Protein AF-A0A970EV25-F1 (afdb_monomer)

Structure (mmCIF, N/CA/C/O backbone):
data_AF-A0A970EV25-F1
#
_entry.id   AF-A0A970EV25-F1
#
loop_
_atom_site.group_PDB
_atom_site.id
_atom_site.type_symbol
_atom_site.label_atom_id
_atom_site.label_alt_id
_atom_site.label_comp_id
_atom_site.label_asym_id
_atom_site.label_entity_id
_atom_site.label_seq_id
_atom_site.pdbx_PDB_ins_code
_atom_site.Cartn_x
_atom_site.Cartn_y
_atom_site.Cartn_z
_atom_site.occupancy
_atom_site.B_iso_or_equiv
_atom_site.auth_seq_id
_atom_site.auth_comp_id
_atom_site.auth_asym_id
_atom_site.auth_atom_id
_atom_site.pdbx_PDB_model_num
ATOM 1 N N . MET A 1 1 ? -17.922 16.060 28.545 1.00 51.47 1 MET A N 1
ATOM 2 C CA . MET A 1 1 ? -17.597 14.770 27.894 1.00 51.47 1 MET A CA 1
ATOM 3 C C . MET A 1 1 ? -16.564 15.025 26.809 1.00 51.47 1 MET A C 1
ATOM 5 O O . MET A 1 1 ? -16.607 16.105 26.231 1.00 51.47 1 MET A O 1
ATOM 9 N N . ALA A 1 2 ? -15.615 14.109 26.580 1.00 54.78 2 ALA A N 1
ATOM 10 C CA . ALA A 1 2 ? -14.620 14.280 25.518 1.00 54.78 2 ALA A CA 1
ATOM 11 C C . ALA A 1 2 ? -15.345 14.374 24.166 1.00 54.78 2 ALA A C 1
ATOM 13 O O . ALA A 1 2 ? -15.984 13.416 23.746 1.00 54.78 2 ALA A O 1
ATOM 14 N N . LYS A 1 3 ? -15.285 15.543 23.522 1.00 73.94 3 LYS A N 1
ATOM 15 C CA . LYS A 1 3 ? -15.949 15.845 22.242 1.00 73.94 3 LYS A CA 1
ATOM 16 C C . LYS A 1 3 ? -15.115 15.369 21.048 1.00 73.94 3 LYS A C 1
ATOM 18 O O . LYS A 1 3 ? -15.196 15.944 19.963 1.00 73.94 3 LYS A O 1
ATOM 23 N N . ASN A 1 4 ? -14.218 14.410 21.265 1.00 87.06 4 ASN A N 1
ATOM 24 C CA . ASN A 1 4 ? -13.167 14.087 20.320 1.00 87.06 4 ASN A CA 1
ATOM 25 C C . ASN A 1 4 ? -12.710 12.636 20.505 1.00 87.06 4 ASN A C 1
ATOM 27 O O . ASN A 1 4 ? -12.633 12.160 21.641 1.00 87.06 4 ASN A O 1
ATOM 31 N N . PHE A 1 5 ? -12.354 11.984 19.399 1.00 89.56 5 PHE A N 1
ATOM 32 C CA . PHE A 1 5 ? -11.636 10.713 19.389 1.00 89.56 5 PHE A CA 1
ATOM 33 C C . PHE A 1 5 ? -10.412 10.791 18.473 1.00 89.56 5 PHE A C 1
ATOM 35 O O . PHE A 1 5 ? -10.323 11.654 17.596 1.00 89.56 5 PHE A O 1
ATOM 42 N N . SER A 1 6 ? -9.464 9.885 18.679 1.00 92.94 6 SER A N 1
ATOM 43 C CA . SER A 1 6 ? -8.330 9.683 17.786 1.00 92.94 6 SER A CA 1
ATOM 44 C C . SER A 1 6 ? -8.104 8.212 17.487 1.00 92.94 6 SER A C 1
ATOM 46 O O . SER A 1 6 ? -8.230 7.381 18.387 1.00 92.94 6 SER A O 1
ATOM 48 N N . LEU A 1 7 ? -7.705 7.929 16.253 1.00 94.38 7 LEU A N 1
ATOM 49 C CA . LEU A 1 7 ? -7.304 6.613 15.768 1.00 94.38 7 LEU A CA 1
ATOM 50 C C . LEU A 1 7 ? -5.802 6.647 15.507 1.00 94.38 7 LEU A C 1
ATOM 52 O O . LEU A 1 7 ? -5.330 7.541 14.815 1.00 94.38 7 LEU A O 1
ATOM 56 N N . GLU A 1 8 ? -5.056 5.711 16.077 1.00 96.12 8 GLU A N 1
ATOM 57 C CA . GLU A 1 8 ? -3.609 5.584 15.893 1.00 96.12 8 GLU A CA 1
ATOM 58 C C . GLU A 1 8 ? -3.300 4.225 15.275 1.00 96.12 8 GLU A C 1
ATOM 60 O O . GLU A 1 8 ? -3.780 3.201 15.759 1.00 96.12 8 GLU A O 1
ATOM 65 N N . TYR A 1 9 ? -2.515 4.216 14.203 1.00 97.44 9 TYR A N 1
ATOM 66 C CA . TYR A 1 9 ? -2.331 3.052 13.339 1.00 97.44 9 TYR A CA 1
ATOM 67 C C . TYR A 1 9 ? -0.942 2.432 13.523 1.00 97.44 9 TYR A C 1
ATOM 69 O O . TYR A 1 9 ? 0.052 3.145 13.669 1.00 97.44 9 TYR A O 1
ATOM 77 N N . SER A 1 10 ? -0.873 1.099 13.511 1.00 97.38 10 SER A N 1
ATOM 78 C CA . SER A 1 10 ? 0.379 0.349 13.645 1.00 97.38 10 SER A CA 1
ATOM 79 C C . SER A 1 10 ? 0.363 -0.962 12.854 1.00 97.38 10 SER A C 1
ATOM 81 O O . SER A 1 10 ? -0.684 -1.594 12.679 1.00 97.38 10 SER A O 1
ATOM 83 N N . GLU A 1 11 ? 1.527 -1.400 12.375 1.00 97.69 11 GLU A N 1
ATOM 84 C CA . GLU A 1 11 ? 1.672 -2.690 11.684 1.00 97.69 11 GLU A CA 1
ATOM 85 C C . GLU A 1 11 ? 1.859 -3.860 12.655 1.00 97.69 11 GLU A C 1
ATOM 87 O O . GLU A 1 11 ? 1.489 -4.990 12.333 1.00 97.69 11 GLU A O 1
ATOM 92 N N . THR A 1 12 ? 2.395 -3.600 13.852 1.00 97.19 12 THR A N 1
ATOM 93 C CA . THR A 1 12 ? 2.699 -4.628 14.856 1.00 97.19 12 THR A CA 1
ATOM 94 C C . THR A 1 12 ? 2.358 -4.172 16.270 1.00 97.19 12 THR A C 1
ATOM 96 O O . THR A 1 12 ? 2.264 -2.986 16.572 1.00 97.19 12 THR A O 1
ATOM 99 N N . LEU A 1 13 ? 2.202 -5.139 17.162 1.00 97.81 13 LEU A N 1
ATOM 100 C CA . LEU A 1 13 ? 2.181 -4.913 18.604 1.00 97.81 13 LEU A CA 1
ATOM 101 C C . LEU A 1 13 ? 3.576 -5.183 19.183 1.00 97.81 13 LEU A C 1
ATOM 103 O O . LEU A 1 13 ? 4.442 -5.721 18.483 1.00 97.81 13 LEU A O 1
ATOM 107 N N . ASP A 1 14 ? 3.793 -4.792 20.437 1.00 97.06 14 ASP A N 1
ATOM 108 C CA . ASP A 1 14 ? 4.962 -5.248 21.194 1.00 97.06 14 ASP A CA 1
ATOM 109 C C . ASP A 1 14 ? 4.828 -6.730 21.605 1.00 97.06 14 ASP A C 1
ATOM 111 O O . ASP A 1 14 ? 3.815 -7.388 21.345 1.00 97.06 14 ASP A O 1
ATOM 115 N N . GLU A 1 15 ? 5.857 -7.268 22.260 1.00 96.81 15 GLU A N 1
ATOM 116 C CA . GLU A 1 15 ? 5.897 -8.667 22.713 1.00 96.81 15 GLU A CA 1
ATOM 117 C C . GLU A 1 15 ? 4.818 -9.031 23.751 1.00 96.81 15 GLU A C 1
ATOM 119 O O . GLU A 1 15 ? 4.533 -10.209 23.967 1.00 96.81 15 GLU A O 1
ATOM 124 N N . HIS A 1 16 ? 4.186 -8.034 24.370 1.00 97.44 16 HIS A N 1
ATOM 125 C CA . HIS A 1 16 ? 3.119 -8.190 25.355 1.00 97.44 16 HIS A CA 1
ATOM 126 C C . HIS A 1 16 ? 1.726 -7.906 24.773 1.00 97.44 16 HIS A C 1
ATOM 128 O O . HIS A 1 16 ? 0.732 -7.964 25.497 1.00 97.44 16 HIS A O 1
ATOM 134 N N . GLY A 1 17 ? 1.631 -7.612 23.473 1.00 96.06 17 GLY A N 1
ATOM 135 C CA . GLY A 1 17 ? 0.377 -7.280 22.805 1.00 96.06 17 GLY A CA 1
ATOM 136 C C . GLY A 1 17 ? -0.097 -5.842 23.033 1.00 96.06 17 GLY A C 1
ATOM 137 O O . GLY A 1 17 ? -1.241 -5.525 22.702 1.00 96.06 17 GLY A O 1
ATOM 138 N N . ASN A 1 18 ? 0.743 -4.953 23.567 1.00 96.88 18 ASN A N 1
ATOM 139 C CA . ASN A 1 18 ? 0.401 -3.539 23.669 1.00 96.88 18 ASN A CA 1
ATOM 140 C C . ASN A 1 18 ? 0.613 -2.826 22.335 1.00 96.88 18 ASN A C 1
ATOM 142 O O . ASN A 1 18 ? 1.422 -3.221 21.489 1.00 96.88 18 ASN A O 1
ATOM 146 N N . PHE A 1 19 ? -0.106 -1.715 22.169 1.00 96.19 19 PHE A N 1
ATOM 147 C CA . PHE A 1 19 ? 0.094 -0.833 21.028 1.00 96.19 19 PHE A CA 1
ATOM 148 C C . PHE A 1 19 ? 1.532 -0.306 20.999 1.00 96.19 19 PHE A C 1
ATOM 150 O O . PHE A 1 19 ? 1.967 0.377 21.928 1.00 96.19 19 PHE A O 1
ATOM 157 N N . LEU A 1 20 ? 2.218 -0.555 19.887 1.00 95.56 20 LEU A N 1
ATOM 158 C CA . LEU A 1 20 ? 3.565 -0.075 19.618 1.00 95.56 20 LEU A CA 1
ATOM 159 C C . LEU A 1 20 ? 3.535 0.891 18.435 1.00 95.56 20 LEU A C 1
ATOM 161 O O . LEU A 1 20 ? 3.062 0.537 17.357 1.00 95.56 20 LEU A O 1
ATOM 165 N N . GLN A 1 21 ? 4.089 2.093 18.602 1.00 93.88 21 GLN A N 1
ATOM 166 C CA . GLN A 1 21 ? 4.327 2.999 17.478 1.00 93.88 21 GLN A CA 1
ATOM 167 C C . GLN A 1 21 ? 5.591 2.550 16.729 1.00 93.88 21 GLN A C 1
ATOM 169 O O . GLN A 1 21 ? 6.686 3.046 16.982 1.00 93.88 21 GLN A O 1
ATOM 174 N N . ASN A 1 22 ? 5.441 1.568 15.836 1.00 94.69 22 ASN A N 1
ATOM 175 C CA . ASN A 1 22 ? 6.562 0.933 15.133 1.00 94.69 22 ASN A CA 1
ATOM 176 C C . ASN A 1 22 ? 6.990 1.673 13.851 1.00 94.69 22 ASN A C 1
ATOM 178 O O . ASN A 1 22 ? 8.030 1.361 13.274 1.00 94.69 22 ASN A O 1
ATOM 182 N N . ILE A 1 23 ? 6.191 2.638 13.392 1.00 95.50 23 ILE A N 1
ATOM 183 C CA . ILE A 1 23 ? 6.437 3.381 12.155 1.00 95.50 23 ILE A CA 1
ATOM 184 C C . ILE A 1 23 ? 7.330 4.581 12.475 1.00 95.50 23 ILE A C 1
ATOM 186 O O . ILE A 1 23 ? 6.955 5.472 13.236 1.00 95.50 23 ILE A O 1
ATOM 190 N N . ILE A 1 24 ? 8.519 4.604 11.876 1.00 93.81 24 ILE A N 1
ATOM 191 C CA . ILE A 1 24 ? 9.531 5.652 12.050 1.00 93.81 24 ILE A CA 1
ATOM 192 C C . ILE A 1 24 ? 9.789 6.395 10.733 1.00 93.81 24 ILE A C 1
ATOM 194 O O . ILE A 1 24 ? 9.498 5.885 9.653 1.00 93.81 24 ILE A O 1
ATOM 198 N N . GLY A 1 25 ? 10.380 7.589 10.820 1.00 93.31 25 GLY A N 1
ATOM 199 C CA . GLY A 1 25 ? 10.728 8.401 9.649 1.00 93.31 25 GLY A CA 1
ATOM 200 C C . GLY A 1 25 ? 9.582 9.290 9.162 1.00 93.31 25 GLY A C 1
ATOM 201 O O . GLY A 1 25 ? 8.868 9.892 9.972 1.00 93.31 25 GLY A O 1
ATOM 202 N N . GLN A 1 26 ? 9.446 9.417 7.840 1.00 91.19 26 GLN A N 1
ATOM 203 C CA . GLN A 1 26 ? 8.376 10.201 7.222 1.00 91.19 26 GLN A CA 1
ATOM 204 C C . GLN A 1 26 ? 6.999 9.610 7.553 1.00 91.19 26 GLN A C 1
ATOM 206 O O . GLN A 1 26 ? 6.857 8.412 7.791 1.00 91.19 26 GLN A O 1
ATOM 211 N N . ASN A 1 27 ? 5.988 10.475 7.650 1.00 92.88 27 ASN A N 1
ATOM 212 C CA . ASN A 1 27 ? 4.607 10.115 7.991 1.00 92.88 27 ASN A CA 1
ATOM 213 C C . ASN A 1 27 ? 4.417 9.341 9.318 1.00 92.88 27 ASN A C 1
ATOM 215 O O . ASN A 1 27 ? 3.322 8.859 9.582 1.00 92.88 27 ASN A O 1
ATOM 219 N N . LYS A 1 28 ? 5.410 9.266 10.215 1.00 94.12 28 LYS A N 1
ATOM 220 C CA . LYS A 1 28 ? 5.378 8.466 11.465 1.00 94.12 28 LYS A CA 1
ATOM 221 C C . LYS A 1 28 ? 4.219 8.722 12.442 1.00 94.12 28 LYS A C 1
ATOM 223 O O . LYS A 1 28 ? 4.033 7.949 13.377 1.00 94.12 28 LYS A O 1
ATOM 228 N N . HIS A 1 29 ? 3.478 9.821 12.291 1.00 94.31 29 HIS A N 1
ATOM 229 C CA . HIS A 1 29 ? 2.385 10.157 13.207 1.00 94.31 29 HIS A CA 1
ATOM 230 C C . HIS A 1 29 ? 1.218 9.177 13.113 1.00 94.31 29 HIS A C 1
ATOM 232 O O . HIS A 1 29 ? 0.650 8.875 14.154 1.00 94.31 29 HIS A O 1
ATOM 238 N N . GLN A 1 30 ? 0.895 8.693 11.903 1.00 96.56 30 GLN A N 1
ATOM 239 C CA . GLN A 1 30 ? -0.094 7.630 11.655 1.00 96.56 30 GLN A CA 1
ATOM 240 C C . GLN A 1 30 ? -1.334 7.759 12.545 1.00 96.56 30 GLN A C 1
ATOM 242 O O . GLN A 1 30 ? -1.651 6.865 13.333 1.00 96.56 30 GLN A O 1
ATOM 247 N N . LYS A 1 31 ? -1.9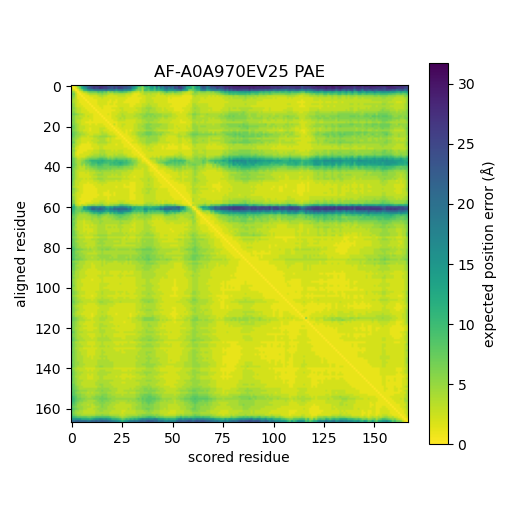76 8.928 12.481 1.00 96.50 31 LYS A N 1
ATOM 248 C CA . LYS A 1 31 ? -3.033 9.303 13.409 1.00 96.50 31 LYS A CA 1
ATOM 249 C C . LYS A 1 31 ? -4.093 10.150 12.738 1.00 96.50 31 LYS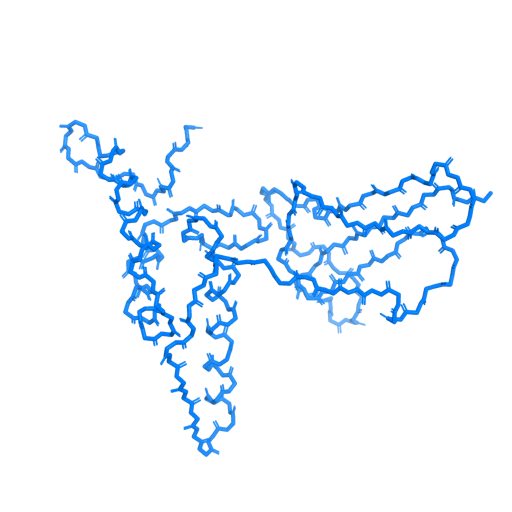 A C 1
ATOM 251 O O . LYS A 1 31 ? -3.773 11.195 12.176 1.00 96.50 31 LYS A O 1
ATOM 256 N N . ASP A 1 32 ? -5.337 9.747 12.946 1.00 96.12 32 ASP A N 1
ATOM 257 C CA . ASP A 1 32 ? -6.511 10.540 12.626 1.00 96.12 32 ASP A CA 1
ATOM 258 C C . ASP A 1 32 ? -7.132 11.101 13.899 1.00 96.12 32 ASP A C 1
ATOM 260 O O . ASP A 1 32 ? -7.106 10.489 14.972 1.00 96.12 32 ASP A O 1
ATOM 264 N N . PHE A 1 33 ? -7.707 12.291 13.778 1.00 93.56 33 PHE A N 1
ATOM 265 C CA . PHE A 1 33 ? -8.409 12.958 14.860 1.00 93.56 33 PHE A CA 1
ATOM 266 C C . PHE A 1 33 ? -9.757 13.453 14.366 1.00 93.56 33 PHE A C 1
ATOM 268 O O . PHE A 1 33 ? -9.855 14.133 13.344 1.00 93.56 33 PHE A O 1
ATOM 275 N N . TYR A 1 34 ? -10.790 13.162 15.145 1.00 91.12 34 TYR A N 1
ATOM 276 C CA . TYR A 1 34 ? -12.135 13.624 14.881 1.00 91.12 34 TYR A CA 1
ATOM 277 C C . TYR A 1 34 ? -12.672 14.382 16.086 1.00 91.12 34 TYR A C 1
ATOM 279 O O . TYR A 1 34 ? -12.588 13.927 17.228 1.00 91.12 34 TYR A O 1
ATOM 287 N N . LYS A 1 35 ? -13.266 15.543 15.816 1.00 90.25 35 LYS A N 1
ATOM 288 C CA . LYS A 1 35 ? -13.992 16.342 16.798 1.00 90.25 35 LYS A CA 1
ATOM 289 C C . LYS A 1 35 ? -15.463 16.356 16.414 1.00 90.25 35 LYS A C 1
ATOM 291 O O . LYS A 1 35 ? -15.808 16.773 15.312 1.00 90.25 35 LYS A O 1
ATOM 296 N N . PHE A 1 36 ? -16.315 15.944 17.342 1.00 86.81 36 PHE A N 1
ATOM 297 C CA . PHE A 1 36 ? -17.757 15.937 17.148 1.00 86.81 36 PHE A CA 1
ATOM 298 C C . PHE A 1 36 ? -18.269 17.371 16.999 1.00 86.81 36 PHE A C 1
ATOM 300 O O . PHE A 1 36 ? -17.978 18.242 17.826 1.00 86.81 36 PHE A O 1
ATOM 307 N N . ALA A 1 37 ? -19.027 17.607 15.929 1.00 85.44 37 ALA A N 1
ATOM 308 C CA . ALA A 1 37 ? -19.711 18.875 15.691 1.00 85.44 37 ALA A CA 1
ATOM 309 C C . ALA A 1 37 ? -21.073 18.939 16.401 1.00 85.44 37 ALA A C 1
ATOM 311 O O . ALA A 1 37 ? -21.519 20.021 16.775 1.00 85.44 37 ALA A O 1
ATOM 312 N N . VAL A 1 38 ? -21.709 17.782 16.597 1.00 82.62 38 VAL A N 1
ATOM 313 C CA . VAL A 1 38 ? -23.032 17.615 17.208 1.00 82.62 38 VAL A CA 1
ATOM 314 C C . VAL A 1 38 ? -23.040 16.385 18.112 1.00 82.62 38 VAL A C 1
ATOM 316 O O . VAL A 1 38 ? -22.183 15.509 17.974 1.00 82.62 38 VAL A O 1
ATOM 319 N N . ASP A 1 39 ? -24.008 16.325 19.023 1.00 82.00 39 ASP A N 1
ATOM 320 C CA . ASP A 1 39 ? -24.285 15.118 19.800 1.00 82.00 39 ASP A CA 1
ATOM 321 C C . ASP A 1 39 ? -25.024 14.080 18.931 1.00 82.00 39 ASP A C 1
ATOM 323 O O . ASP A 1 39 ? -25.791 14.440 18.037 1.00 82.00 39 ASP A O 1
ATOM 327 N N . GLY A 1 40 ? -24.803 12.790 19.203 1.00 81.62 40 GLY A N 1
ATOM 328 C CA . GLY A 1 40 ? -25.429 11.672 18.486 1.00 81.62 40 GLY A CA 1
ATOM 329 C C . GLY A 1 40 ? -24.445 10.821 17.677 1.00 81.62 40 GLY A C 1
ATOM 330 O O . GLY A 1 40 ? -23.227 10.934 17.825 1.00 81.62 40 GLY A O 1
ATOM 331 N N . THR A 1 41 ? -24.987 9.935 16.840 1.00 84.12 41 THR A N 1
ATOM 332 C CA . THR A 1 41 ? -24.200 9.031 15.991 1.00 84.12 41 THR A CA 1
ATOM 333 C C . THR A 1 41 ? -23.657 9.769 14.773 1.00 84.12 41 THR A C 1
ATOM 335 O O . THR A 1 41 ? -24.397 10.461 14.075 1.00 84.12 41 THR A O 1
ATOM 338 N N . VAL A 1 42 ? -22.369 9.582 14.490 1.00 86.19 42 VAL A N 1
ATOM 339 C CA . VAL A 1 42 ? -21.694 10.150 13.319 1.00 86.19 42 VAL A CA 1
ATOM 340 C C . VAL A 1 42 ? -20.927 9.059 12.582 1.00 86.19 42 VAL A C 1
ATOM 342 O O . VAL A 1 42 ? -20.299 8.208 13.208 1.00 86.19 42 VAL A O 1
ATOM 345 N N . SER A 1 43 ? -20.943 9.108 11.252 1.00 89.75 43 SER A N 1
ATOM 346 C CA . SER A 1 43 ? -20.067 8.289 10.413 1.00 89.75 43 SER A CA 1
ATOM 347 C C . SER A 1 43 ? -18.876 9.128 9.967 1.00 89.75 43 SER A C 1
ATOM 349 O O . SER A 1 43 ? -19.045 10.217 9.414 1.00 89.75 43 SER A O 1
ATOM 351 N N . TYR A 1 44 ? -17.669 8.623 10.203 1.00 90.19 44 TYR A N 1
ATOM 352 C CA . TYR A 1 44 ? -16.425 9.294 9.849 1.00 90.19 44 TYR A CA 1
ATOM 353 C C . TYR A 1 44 ? -15.551 8.380 8.990 1.00 90.19 44 TYR A C 1
ATOM 355 O O . TYR A 1 44 ? -15.312 7.232 9.349 1.00 90.19 44 TYR A O 1
ATOM 363 N N . CYS A 1 45 ? -15.069 8.910 7.865 1.00 93.56 45 CYS A N 1
ATOM 364 C CA . CYS A 1 45 ? -14.102 8.256 6.990 1.00 93.56 45 CYS A CA 1
ATOM 365 C C . CYS A 1 45 ? -13.118 9.323 6.465 1.00 93.56 45 CYS A C 1
ATOM 367 O O . CYS A 1 45 ? -13.567 10.282 5.818 1.00 93.56 45 CYS A O 1
ATOM 369 N N . PRO A 1 46 ? -11.810 9.221 6.771 1.00 94.38 46 PRO A N 1
ATOM 370 C CA . PRO A 1 46 ? -10.794 10.126 6.239 1.00 94.38 46 PRO A CA 1
ATOM 371 C C . PRO A 1 46 ? -10.757 10.082 4.704 1.00 94.38 46 PRO A C 1
ATOM 373 O O . PRO A 1 46 ? -10.865 9.016 4.108 1.00 94.38 46 PRO A O 1
ATOM 376 N N . ARG A 1 47 ? -10.606 11.242 4.049 1.00 94.94 47 ARG A N 1
ATOM 377 C CA . ARG A 1 47 ? -10.650 11.346 2.571 1.00 94.94 47 ARG A CA 1
ATOM 378 C C . ARG A 1 47 ? -9.316 11.660 1.898 1.00 94.94 47 ARG A C 1
ATOM 380 O O . ARG A 1 47 ? -9.179 11.436 0.704 1.00 94.94 47 ARG A O 1
ATOM 387 N N . PHE A 1 48 ? -8.361 12.209 2.644 1.00 96.25 48 PHE A N 1
ATOM 388 C CA . PHE A 1 48 ? -7.097 12.734 2.106 1.00 96.25 48 PHE A CA 1
ATOM 389 C C . PHE A 1 48 ? -5.869 12.115 2.785 1.00 96.25 48 PHE A C 1
ATOM 391 O O . PHE A 1 48 ? -4.800 12.712 2.822 1.00 96.25 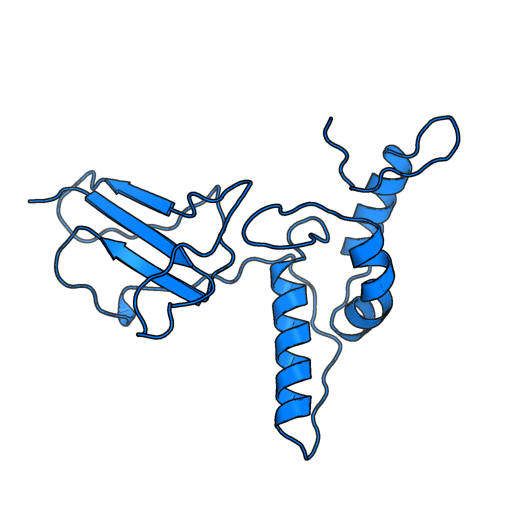48 PHE A O 1
ATOM 398 N N . THR A 1 49 ? -6.035 10.927 3.362 1.00 95.88 49 THR A N 1
ATOM 399 C CA . THR A 1 49 ? -4.967 10.151 3.992 1.00 95.88 49 THR A CA 1
ATOM 400 C C . THR A 1 49 ? -5.240 8.666 3.788 1.00 95.88 49 THR A C 1
ATOM 402 O O . THR A 1 49 ? -6.366 8.261 3.498 1.00 95.88 49 THR A O 1
ATOM 405 N N . TYR A 1 50 ? -4.196 7.866 3.942 1.00 96.62 50 TYR A N 1
ATOM 406 C CA . TYR A 1 50 ? -4.270 6.418 4.066 1.00 96.62 50 TYR A CA 1
ATOM 407 C C . TYR A 1 50 ? -3.139 5.945 4.980 1.00 96.62 50 TYR A C 1
ATOM 409 O O . TYR A 1 50 ? -2.139 6.650 5.170 1.00 96.62 50 TYR A O 1
ATOM 417 N N . HIS A 1 51 ? -3.287 4.742 5.525 1.00 97.38 51 HIS A N 1
ATOM 418 C CA . HIS A 1 51 ? -2.358 4.145 6.480 1.00 97.38 51 HIS A CA 1
ATOM 419 C C . HIS A 1 51 ? -2.064 2.698 6.075 1.00 97.38 51 HIS A C 1
ATOM 421 O O . HIS A 1 51 ? -2.976 1.975 5.679 1.00 97.38 51 HIS A O 1
ATOM 427 N N . GLY A 1 52 ? -0.808 2.267 6.200 1.00 96.94 52 GLY A N 1
ATOM 428 C CA . GLY A 1 52 ? -0.443 0.850 6.181 1.00 96.94 52 GLY A CA 1
ATOM 429 C C . GLY A 1 52 ? -0.442 0.327 7.614 1.00 96.94 52 GLY A C 1
ATOM 430 O O . GLY A 1 52 ? 0.350 0.797 8.428 1.00 96.94 52 GLY A O 1
ATOM 431 N N . PHE A 1 53 ? -1.368 -0.571 7.953 1.00 97.06 53 PHE A N 1
ATOM 432 C CA . PHE A 1 53 ? -1.552 -1.026 9.331 1.00 97.06 53 PHE A CA 1
ATOM 433 C C . PHE A 1 53 ? -2.240 -2.386 9.421 1.00 97.06 53 PHE A C 1
ATOM 435 O O . PHE A 1 53 ? -2.902 -2.850 8.493 1.00 97.06 53 PHE A O 1
ATOM 442 N N . ARG A 1 54 ? -2.125 -2.987 10.605 1.00 96.12 54 ARG A N 1
ATOM 443 C CA . ARG A 1 54 ? -2.906 -4.148 11.043 1.00 96.12 54 ARG A CA 1
ATOM 444 C C . ARG A 1 54 ? -3.688 -3.864 12.325 1.00 96.12 54 ARG A C 1
ATOM 446 O O . ARG A 1 54 ? -4.733 -4.469 12.545 1.00 96.12 54 ARG A O 1
ATOM 453 N N . TYR A 1 55 ? -3.195 -2.947 13.152 1.00 96.06 55 TYR A N 1
ATOM 454 C CA . TYR A 1 55 ? -3.749 -2.615 14.457 1.00 96.06 55 TYR A CA 1
ATOM 455 C C . TYR A 1 55 ? -4.126 -1.135 14.512 1.00 96.06 55 TYR A C 1
ATOM 457 O O . TYR A 1 55 ? -3.416 -0.287 13.969 1.00 96.06 55 TYR A O 1
ATOM 465 N N . VAL A 1 56 ? -5.233 -0.834 15.193 1.00 94.50 56 VAL A N 1
ATOM 466 C CA . VAL A 1 56 ? -5.699 0.536 15.437 1.00 94.50 56 VAL A CA 1
ATOM 467 C C . VAL A 1 56 ? -5.960 0.7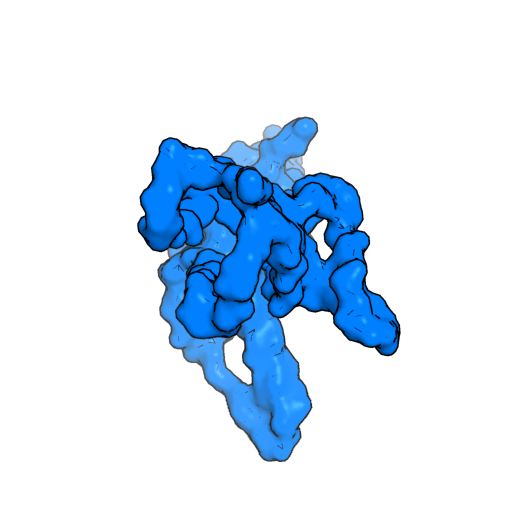08 16.924 1.00 94.50 56 VAL A C 1
ATOM 469 O O . VAL A 1 56 ? -6.711 -0.065 17.518 1.00 94.50 56 VAL A O 1
ATOM 472 N N . ARG A 1 57 ? -5.357 1.729 17.532 1.00 93.06 57 ARG A N 1
ATOM 473 C CA . ARG A 1 57 ? -5.683 2.176 18.885 1.00 93.06 57 ARG A CA 1
ATOM 474 C C . ARG A 1 57 ? -6.645 3.346 18.807 1.00 93.06 57 ARG A C 1
ATOM 476 O O . ARG A 1 57 ? -6.328 4.392 18.249 1.00 93.06 57 ARG A O 1
ATOM 483 N N . LEU A 1 58 ? -7.801 3.177 19.427 1.00 91.12 58 LEU A N 1
ATOM 484 C CA . LEU A 1 58 ? -8.797 4.223 19.574 1.00 91.12 58 LEU A CA 1
ATOM 485 C C . LEU A 1 58 ? -8.687 4.859 20.960 1.00 91.12 58 LEU A C 1
ATOM 487 O O . LEU A 1 58 ? -8.653 4.163 21.972 1.00 91.12 58 LEU A O 1
ATOM 491 N N . THR A 1 59 ? -8.651 6.188 21.003 1.00 89.44 59 THR A N 1
ATOM 492 C CA . THR A 1 59 ? -8.639 6.968 22.247 1.00 89.44 59 THR A CA 1
ATOM 493 C C . THR A 1 59 ? -9.710 8.050 22.191 1.00 89.44 59 THR A C 1
ATOM 495 O O . THR A 1 59 ? -9.761 8.809 21.229 1.00 89.44 59 THR A O 1
ATOM 498 N N . GLY A 1 60 ? -10.514 8.185 23.246 1.00 79.75 60 GLY A N 1
ATOM 499 C CA . GLY A 1 60 ? -11.567 9.203 23.336 1.00 79.75 60 GLY A CA 1
ATOM 500 C C . GLY A 1 60 ? -12.902 8.742 22.739 1.00 79.75 60 GLY A C 1
ATOM 501 O O . GLY A 1 60 ? -12.927 8.102 21.699 1.00 79.75 60 GLY A O 1
ATOM 502 N N . ALA A 1 61 ? -13.997 9.097 23.424 1.00 67.12 61 ALA A N 1
ATOM 503 C CA . ALA A 1 61 ? -15.374 8.577 23.313 1.00 67.12 61 ALA A CA 1
ATOM 504 C C . ALA A 1 61 ? -15.616 7.180 23.947 1.00 67.12 61 ALA A C 1
ATOM 506 O O . ALA A 1 61 ? -14.720 6.345 24.040 1.00 67.12 61 ALA A O 1
ATOM 507 N N . ARG A 1 62 ? -16.817 6.995 24.527 1.00 68.69 62 ARG A N 1
ATOM 508 C CA . ARG A 1 62 ? -17.205 5.815 25.328 1.00 68.69 62 ARG A CA 1
ATOM 509 C C . ARG A 1 62 ? -17.825 4.730 24.446 1.00 68.69 62 ARG A C 1
ATOM 511 O O . ARG A 1 62 ? -18.618 5.060 23.578 1.00 68.69 62 ARG A O 1
ATOM 518 N N . SER A 1 63 ? -17.495 3.481 24.797 1.00 71.94 63 SER A N 1
ATOM 519 C CA . SER A 1 63 ? -18.027 2.205 24.288 1.00 71.94 63 SER A CA 1
ATOM 520 C C . SER A 1 63 ? -18.103 2.110 22.768 1.00 71.94 63 SER A C 1
ATOM 522 O O . SER A 1 63 ? -19.100 2.500 22.171 1.00 71.94 63 SER A O 1
ATOM 524 N N . PHE A 1 64 ? -17.063 1.529 22.183 1.00 76.19 64 PHE A N 1
ATOM 525 C CA . PHE A 1 64 ? -17.081 1.076 20.802 1.00 76.19 64 PHE A CA 1
ATOM 526 C C . PHE A 1 64 ? -17.069 -0.447 20.771 1.00 76.19 64 PHE A C 1
ATOM 528 O O . PHE A 1 64 ? -16.463 -1.091 21.632 1.00 76.19 64 PHE A O 1
ATOM 535 N N . SER A 1 65 ? -17.738 -0.993 19.772 1.00 85.50 65 SER A N 1
ATOM 536 C CA . SER A 1 65 ? -17.727 -2.394 19.386 1.00 85.50 65 SER A CA 1
ATOM 537 C C . SER A 1 65 ? -16.909 -2.557 18.101 1.00 85.50 65 SER A C 1
ATOM 539 O O . SER A 1 65 ? -16.634 -1.580 17.403 1.00 85.50 65 SER A O 1
ATOM 541 N N . VAL A 1 66 ? -16.464 -3.774 17.786 1.00 85.06 66 VAL A N 1
ATOM 542 C CA . VAL A 1 66 ? -15.704 -4.014 16.542 1.00 85.06 66 VAL A CA 1
ATOM 543 C C . VAL A 1 66 ? -16.595 -3.762 15.322 1.00 85.06 66 VAL A C 1
ATOM 545 O O . VAL A 1 66 ? -16.123 -3.321 14.278 1.00 85.06 66 VAL A O 1
ATOM 548 N N . GLU A 1 67 ? -17.893 -3.975 15.494 1.00 90.25 67 GLU A N 1
ATOM 549 C CA . GLU A 1 67 ? -18.956 -3.802 14.515 1.00 90.25 67 GLU A CA 1
ATOM 550 C C . GLU A 1 67 ? -19.171 -2.332 14.114 1.00 90.25 67 GLU A C 1
ATOM 552 O O . GLU A 1 67 ? -19.724 -2.069 13.048 1.00 90.25 67 GLU A O 1
ATOM 557 N N . ASP A 1 68 ? -18.681 -1.375 14.910 1.00 88.62 68 ASP A N 1
ATOM 558 C CA . ASP A 1 68 ? -18.722 0.056 14.580 1.00 88.62 68 ASP A CA 1
ATOM 559 C C . ASP A 1 68 ? -17.668 0.458 13.528 1.00 88.62 68 ASP A C 1
ATOM 561 O O . ASP A 1 68 ? -17.665 1.596 13.051 1.00 88.62 68 ASP A O 1
ATOM 565 N N . PHE A 1 69 ? -16.762 -0.455 13.155 1.00 90.38 69 PHE A N 1
ATOM 566 C CA . PHE A 1 69 ? -15.656 -0.186 12.238 1.00 90.38 69 PHE A CA 1
ATOM 567 C C . PHE A 1 69 ? -15.783 -0.958 10.927 1.00 90.38 69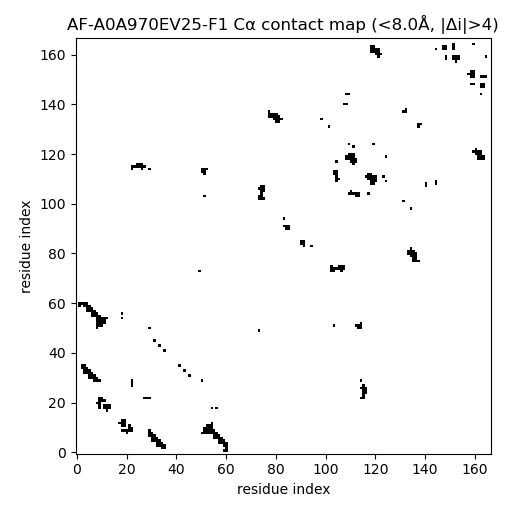 PHE A C 1
ATOM 569 O O . PHE A 1 69 ? -16.098 -2.143 10.881 1.00 90.38 69 PHE A O 1
ATOM 576 N N . THR A 1 70 ? -15.435 -0.285 9.833 1.00 94.81 70 THR A N 1
ATOM 577 C CA . THR A 1 70 ? -15.219 -0.904 8.522 1.00 94.81 70 THR A CA 1
ATOM 578 C C . THR A 1 70 ? -13.821 -0.542 8.037 1.00 94.81 70 THR A C 1
ATOM 580 O O . THR A 1 70 ? -13.449 0.631 8.025 1.00 94.81 70 THR A O 1
ATOM 583 N N . ILE A 1 71 ? -13.035 -1.546 7.643 1.00 93.56 71 ILE A N 1
ATOM 584 C CA . ILE A 1 71 ? -11.711 -1.336 7.052 1.00 93.56 71 ILE A CA 1
ATOM 585 C C . ILE A 1 71 ? -11.859 -1.250 5.536 1.00 93.56 71 ILE A C 1
ATOM 587 O O . ILE A 1 71 ? -12.281 -2.209 4.890 1.00 93.56 71 ILE A O 1
ATOM 591 N N . HIS A 1 72 ? -11.479 -0.109 4.967 1.00 94.12 72 HIS A N 1
ATOM 592 C CA . HIS A 1 72 ? -11.414 0.079 3.523 1.00 94.12 72 HIS A CA 1
ATOM 593 C C . HIS A 1 72 ? -10.002 -0.230 3.027 1.00 94.12 72 HIS A C 1
ATOM 595 O O . HIS A 1 72 ? -9.044 0.440 3.409 1.00 94.12 72 HIS A O 1
ATOM 601 N N . ILE A 1 73 ? -9.875 -1.246 2.172 1.00 93.62 73 ILE A N 1
ATOM 602 C CA . ILE A 1 73 ? -8.626 -1.521 1.456 1.00 93.62 73 ILE A CA 1
ATOM 603 C C . ILE A 1 73 ? -8.534 -0.526 0.300 1.00 93.62 73 ILE A C 1
ATOM 605 O O . ILE A 1 73 ? -9.447 -0.439 -0.518 1.00 93.62 73 ILE A O 1
ATOM 609 N N . ILE A 1 74 ? -7.437 0.225 0.251 1.00 94.19 74 ILE A N 1
ATOM 610 C CA . ILE A 1 74 ? -7.164 1.214 -0.792 1.00 94.19 74 ILE A CA 1
ATOM 611 C C . ILE A 1 74 ? -6.051 0.664 -1.682 1.00 94.19 74 ILE A C 1
ATOM 613 O O . ILE A 1 74 ? -5.011 0.241 -1.187 1.00 94.19 74 ILE A O 1
ATOM 617 N N . GLY A 1 75 ? -6.286 0.678 -2.989 1.00 94.75 75 GLY A N 1
ATOM 618 C CA . GLY A 1 75 ? -5.365 0.224 -4.024 1.00 94.75 75 GLY A CA 1
ATOM 619 C C . GLY A 1 75 ? -5.862 0.682 -5.391 1.00 94.75 75 GLY A C 1
ATOM 620 O O . GLY A 1 75 ? -7.033 1.035 -5.542 1.00 94.75 75 GLY A O 1
ATOM 621 N N . THR A 1 76 ? -4.980 0.698 -6.385 1.00 97.44 76 THR A N 1
ATOM 622 C CA . THR A 1 76 ? -5.394 0.860 -7.784 1.00 97.44 76 THR A CA 1
ATOM 623 C C . THR A 1 76 ? -6.214 -0.363 -8.180 1.00 97.44 76 THR A C 1
ATOM 625 O O . THR A 1 76 ? -5.776 -1.492 -7.956 1.00 97.44 76 THR A O 1
ATOM 628 N N . ASP A 1 77 ? -7.398 -0.134 -8.744 1.00 96.00 77 ASP A N 1
ATOM 629 C CA . ASP A 1 77 ? -8.313 -1.204 -9.136 1.00 96.00 77 ASP A CA 1
ATOM 630 C C . ASP A 1 77 ? -7.754 -1.972 -10.340 1.00 96.00 77 ASP A C 1
ATOM 632 O O . ASP A 1 77 ? -7.792 -1.508 -11.479 1.00 96.00 77 ASP A O 1
ATOM 636 N N . MET A 1 78 ? -7.156 -3.125 -10.054 1.00 97.31 78 MET A N 1
ATOM 637 C CA . MET A 1 78 ? -6.519 -4.009 -11.021 1.00 97.31 78 MET A CA 1
ATOM 638 C C . MET A 1 78 ? -7.033 -5.427 -10.808 1.00 97.31 78 MET A C 1
ATOM 640 O O . MET A 1 78 ? -7.115 -5.916 -9.676 1.00 97.31 78 MET A O 1
ATOM 644 N N . ALA A 1 79 ? -7.352 -6.112 -11.904 1.00 98.06 79 ALA A N 1
ATOM 645 C CA . ALA A 1 79 ? -7.851 -7.476 -11.841 1.00 98.06 79 ALA A CA 1
ATOM 646 C C . ALA A 1 79 ? -6.766 -8.419 -11.304 1.00 98.06 79 ALA A C 1
ATOM 648 O O . ALA A 1 79 ? -5.633 -8.414 -11.781 1.00 98.06 79 ALA A O 1
ATOM 649 N N . ARG A 1 80 ? -7.112 -9.274 -10.335 1.00 98.00 80 ARG A N 1
ATOM 650 C CA . ARG A 1 80 ? -6.236 -10.374 -9.915 1.00 98.00 80 ARG A CA 1
ATOM 651 C C . ARG A 1 80 ? -6.231 -11.448 -11.004 1.00 98.00 80 ARG A C 1
ATOM 653 O O . ARG A 1 80 ? -7.281 -11.987 -11.340 1.00 98.00 80 ARG A O 1
ATOM 660 N N . THR A 1 81 ? -5.054 -11.779 -11.515 1.00 98.38 81 THR A N 1
ATOM 661 C CA . THR A 1 81 ? -4.853 -12.744 -12.608 1.00 98.38 81 THR A CA 1
ATOM 662 C C . THR A 1 81 ? -4.130 -14.010 -12.142 1.00 98.38 81 THR A C 1
ATOM 664 O O . THR A 1 81 ? -4.293 -15.066 -12.750 1.00 98.38 81 THR A O 1
ATOM 667 N N . GLY A 1 82 ? -3.384 -13.933 -11.034 1.00 97.38 82 GLY A N 1
ATOM 668 C CA . GLY A 1 82 ? -2.561 -15.025 -10.515 1.00 97.38 82 GLY A CA 1
ATOM 669 C C . GLY A 1 82 ? -3.071 -15.629 -9.213 1.00 97.38 82 GLY A C 1
ATOM 670 O O . GLY A 1 82 ? -3.284 -14.943 -8.203 1.00 97.38 82 GLY A O 1
ATOM 671 N N . PHE A 1 83 ? -3.169 -16.954 -9.204 1.00 98.06 83 PHE A N 1
ATOM 672 C CA . PHE A 1 83 ? -3.558 -17.758 -8.050 1.00 98.06 83 PHE A CA 1
ATOM 673 C C . PHE A 1 83 ? -2.574 -18.913 -7.884 1.00 98.06 83 PHE A C 1
ATOM 675 O O . PHE A 1 83 ? -2.017 -19.411 -8.860 1.00 98.06 83 PHE A O 1
ATOM 682 N N . PHE A 1 84 ? -2.318 -19.303 -6.640 1.00 98.06 84 PHE A N 1
ATOM 683 C CA . PHE A 1 84 ? -1.473 -20.446 -6.325 1.00 98.06 84 PHE A CA 1
ATOM 684 C C . PHE A 1 84 ? -1.931 -21.054 -5.005 1.00 98.06 84 PHE A C 1
ATOM 686 O O . PHE A 1 84 ? -2.141 -20.337 -4.026 1.00 98.06 84 PHE A O 1
ATOM 693 N N . GLU A 1 85 ? -2.037 -22.374 -4.999 1.00 98.19 85 GLU A N 1
ATOM 694 C CA . GLU A 1 85 ? -2.306 -23.199 -3.833 1.00 98.19 85 GLU A CA 1
ATOM 695 C C . GLU A 1 85 ? -1.485 -24.484 -3.940 1.00 98.19 85 GLU A C 1
ATOM 697 O O . GLU A 1 85 ? -1.183 -24.962 -5.037 1.00 98.19 85 GLU A O 1
ATOM 702 N N . CYS A 1 86 ? -1.095 -25.040 -2.800 1.00 98.44 86 CYS A N 1
ATOM 703 C CA . CYS A 1 86 ? -0.462 -26.348 -2.735 1.00 98.44 86 CYS A CA 1
ATOM 704 C C . CYS A 1 86 ? -0.735 -27.014 -1.381 1.00 98.44 86 CYS A C 1
ATOM 706 O O . CYS A 1 86 ? -1.377 -26.437 -0.504 1.00 98.44 86 CYS A O 1
ATOM 708 N N . SER A 1 87 ? -0.231 -28.236 -1.205 1.00 98.62 87 SER A N 1
ATOM 709 C CA . SER A 1 87 ? -0.413 -29.016 0.023 1.00 98.62 87 SER A CA 1
ATOM 710 C C . SER A 1 87 ? 0.295 -28.433 1.253 1.00 98.62 87 SER A C 1
ATOM 712 O O . SER A 1 87 ? -0.031 -28.821 2.369 1.00 98.62 87 SER A O 1
ATOM 714 N N . ASP A 1 88 ? 1.277 -27.540 1.075 1.00 98.62 88 ASP A N 1
ATOM 715 C CA . ASP A 1 88 ? 1.920 -26.830 2.185 1.00 98.62 88 ASP A CA 1
ATOM 716 C C . ASP A 1 88 ? 1.241 -25.473 2.400 1.00 98.62 88 ASP A C 1
ATOM 718 O O . ASP A 1 88 ? 1.489 -24.500 1.681 1.00 98.62 88 ASP A O 1
ATOM 722 N N . GLU A 1 89 ? 0.405 -25.390 3.436 1.00 98.44 89 GLU A N 1
ATOM 723 C CA . GLU A 1 89 ? -0.354 -24.183 3.776 1.00 98.44 89 GLU A CA 1
ATOM 724 C C . GLU A 1 89 ? 0.529 -22.945 3.994 1.00 98.44 89 GLU A C 1
ATOM 726 O O . GLU A 1 89 ? 0.073 -21.816 3.790 1.00 98.44 89 GLU A O 1
ATOM 731 N N . ARG A 1 90 ? 1.806 -23.117 4.366 1.00 98.62 90 ARG A N 1
ATOM 732 C CA . ARG A 1 90 ? 2.745 -22.000 4.552 1.00 98.62 90 ARG A CA 1
ATOM 733 C C . ARG A 1 90 ? 3.084 -21.335 3.224 1.00 98.62 90 ARG A C 1
ATOM 735 O O . ARG A 1 90 ? 3.215 -20.115 3.179 1.00 98.62 90 ARG A O 1
ATOM 742 N N . LEU A 1 91 ? 3.192 -22.112 2.147 1.00 98.62 91 LEU A N 1
ATOM 743 C CA . LEU A 1 91 ? 3.454 -21.591 0.805 1.00 98.62 91 LEU A CA 1
ATOM 744 C C . LEU A 1 91 ? 2.209 -20.914 0.226 1.00 98.62 91 LEU A C 1
ATOM 746 O O . LEU A 1 91 ? 2.314 -19.821 -0.331 1.00 98.62 91 LEU A O 1
ATOM 750 N N . THR A 1 92 ? 1.025 -21.491 0.443 1.00 98.50 92 THR A N 1
ATOM 751 C CA . THR A 1 92 ? -0.252 -20.834 0.118 1.00 98.50 92 THR A CA 1
ATOM 752 C C . THR A 1 92 ? -0.387 -19.507 0.876 1.00 98.50 92 THR A C 1
ATOM 754 O O . THR A 1 92 ? -0.712 -18.473 0.291 1.00 98.50 92 THR A O 1
ATOM 757 N N . ARG A 1 93 ? -0.038 -19.475 2.171 1.00 98.56 93 ARG A N 1
ATOM 758 C CA . ARG A 1 93 ? -0.026 -18.240 2.969 1.00 98.56 93 ARG A CA 1
ATOM 759 C C . ARG A 1 93 ? 0.995 -17.223 2.463 1.00 98.56 93 ARG A C 1
ATOM 761 O O . ARG A 1 93 ? 0.670 -16.041 2.389 1.00 98.56 93 ARG A O 1
ATOM 768 N N . LEU A 1 94 ? 2.207 -17.657 2.116 1.00 98.69 94 LEU A N 1
ATOM 769 C CA . LEU A 1 94 ? 3.238 -16.788 1.546 1.00 98.69 94 LEU A CA 1
ATOM 770 C C . LEU A 1 94 ? 2.731 -16.113 0.268 1.00 98.69 94 LEU A C 1
ATOM 772 O O . LEU A 1 94 ? 2.888 -14.903 0.114 1.00 98.69 94 LEU A O 1
ATOM 776 N N . LYS A 1 95 ? 2.062 -16.864 -0.612 1.00 98.31 95 LYS A N 1
ATOM 777 C CA . LYS A 1 95 ? 1.469 -16.315 -1.833 1.00 98.31 95 LYS A CA 1
ATOM 778 C C . LYS A 1 95 ? 0.438 -15.222 -1.545 1.00 98.31 95 LYS A C 1
ATOM 780 O O . LYS A 1 95 ? 0.459 -14.184 -2.211 1.00 98.31 95 LYS A O 1
ATOM 785 N N . GLU A 1 96 ? -0.448 -15.442 -0.576 1.00 98.31 96 GLU A N 1
ATOM 786 C CA . GLU A 1 96 ? -1.447 -14.444 -0.177 1.00 98.31 96 GLU A CA 1
ATOM 787 C C . GLU A 1 96 ? -0.804 -13.212 0.468 1.00 98.31 96 GLU A C 1
ATOM 789 O O . GLU A 1 96 ? -1.244 -12.091 0.217 1.00 98.31 96 GLU A O 1
ATOM 794 N N . ASN A 1 97 ? 0.272 -13.386 1.240 1.00 98.50 97 ASN A N 1
ATOM 795 C CA . ASN A 1 97 ? 1.031 -12.266 1.793 1.00 98.50 97 ASN A CA 1
ATOM 796 C C . ASN A 1 97 ? 1.655 -11.418 0.674 1.00 98.50 97 ASN A C 1
ATOM 798 O O . ASN A 1 97 ? 1.510 -10.202 0.694 1.00 98.50 97 ASN A O 1
ATOM 802 N N . ILE A 1 98 ? 2.276 -12.051 -0.330 1.00 98.62 98 ILE A N 1
ATOM 803 C CA . ILE A 1 98 ? 2.843 -11.361 -1.502 1.00 98.62 98 ILE A CA 1
ATOM 804 C C . ILE A 1 98 ? 1.763 -10.550 -2.229 1.00 98.62 98 ILE A C 1
ATOM 806 O O . ILE A 1 98 ? 1.985 -9.387 -2.560 1.00 98.62 98 ILE A O 1
ATOM 810 N N . TYR A 1 99 ? 0.585 -11.143 -2.448 1.00 98.19 99 TYR A N 1
ATOM 811 C CA . TYR A 1 99 ? -0.536 -10.456 -3.093 1.00 98.19 99 TYR A CA 1
ATOM 812 C C . TYR A 1 99 ? -1.014 -9.242 -2.281 1.00 98.19 99 TYR A C 1
ATOM 814 O O . TYR A 1 99 ? -1.146 -8.152 -2.833 1.00 98.19 99 TYR A O 1
ATOM 822 N N . ARG A 1 100 ? -1.202 -9.389 -0.963 1.00 97.19 100 ARG A N 1
ATOM 823 C CA . ARG A 1 100 ? -1.602 -8.272 -0.089 1.00 97.19 100 ARG A CA 1
ATOM 824 C C . ARG A 1 100 ? -0.554 -7.159 -0.044 1.00 97.19 100 ARG A C 1
ATOM 826 O O . ARG A 1 100 ? -0.926 -5.989 -0.085 1.00 97.19 100 ARG A O 1
ATOM 833 N N . SER A 1 101 ? 0.734 -7.504 -0.009 1.00 97.88 101 SER A N 1
ATOM 834 C CA . SER A 1 101 ? 1.826 -6.524 -0.073 1.00 97.88 101 SER A CA 1
ATOM 835 C C . SER A 1 101 ? 1.837 -5.761 -1.398 1.00 97.88 101 SER A C 1
ATOM 837 O O . SER A 1 101 ? 2.078 -4.557 -1.399 1.00 97.88 101 SER A O 1
ATOM 839 N N . GLN A 1 102 ? 1.535 -6.430 -2.516 1.00 98.25 102 GLN A N 1
ATOM 840 C CA . GLN A 1 102 ? 1.382 -5.769 -3.812 1.00 98.25 102 GLN A CA 1
ATOM 841 C C . GLN A 1 102 ? 0.196 -4.801 -3.818 1.00 98.25 102 GLN A C 1
ATOM 843 O O . GLN A 1 102 ? 0.359 -3.660 -4.237 1.00 98.25 102 GLN A O 1
ATOM 848 N N . GLN A 1 103 ? -0.976 -5.220 -3.326 1.00 96.44 103 GLN A N 1
ATOM 849 C CA . GLN A 1 103 ? -2.151 -4.342 -3.257 1.00 96.44 103 GLN A CA 1
ATOM 850 C C . GLN A 1 103 ? -1.873 -3.081 -2.433 1.00 96.44 103 GLN A C 1
ATOM 852 O O . GLN A 1 103 ? -2.219 -1.984 -2.864 1.00 96.44 103 GLN A O 1
ATOM 857 N N . GLY A 1 104 ? -1.210 -3.231 -1.281 1.00 96.81 104 GLY A N 1
ATOM 858 C CA . GLY A 1 104 ? -0.864 -2.105 -0.414 1.00 96.81 104 GLY A CA 1
ATOM 859 C C . GLY A 1 104 ? 0.115 -1.115 -1.051 1.00 96.81 104 GLY A C 1
ATOM 860 O O . GLY A 1 104 ? 0.040 0.071 -0.758 1.00 96.81 104 GLY A O 1
ATOM 861 N N . ASN A 1 105 ? 0.993 -1.579 -1.942 1.00 98.44 105 ASN A N 1
ATOM 862 C CA . ASN A 1 105 ? 2.028 -0.755 -2.572 1.00 98.44 105 ASN A CA 1
ATOM 863 C C . ASN A 1 105 ? 1.667 -0.226 -3.965 1.00 98.44 105 ASN A C 1
ATOM 865 O O . ASN A 1 105 ? 2.487 0.418 -4.609 1.00 98.44 105 ASN A O 1
ATOM 869 N N . MET A 1 106 ? 0.463 -0.492 -4.470 1.00 97.81 106 MET A N 1
ATOM 870 C CA . MET A 1 106 ? 0.050 -0.051 -5.805 1.00 97.81 106 MET A CA 1
ATOM 871 C C . MET A 1 106 ? -1.081 0.965 -5.719 1.00 97.81 106 MET A C 1
ATOM 873 O O . MET A 1 106 ? -2.197 0.728 -6.180 1.00 97.81 106 MET A O 1
ATOM 877 N N . ILE A 1 107 ? -0.784 2.127 -5.141 1.00 96.19 107 ILE A N 1
ATOM 878 C CA .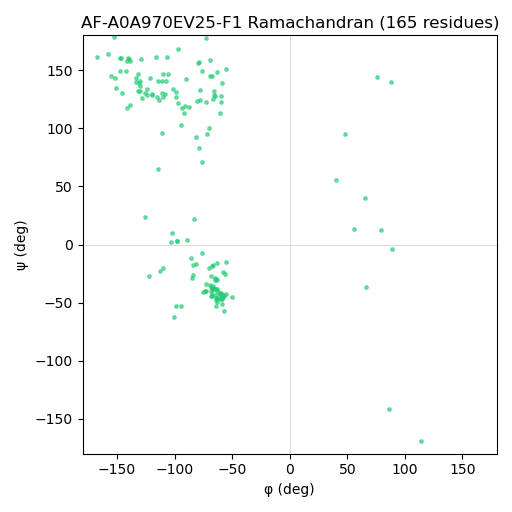 ILE A 1 107 ? -1.705 3.263 -5.035 1.00 96.19 107 ILE A CA 1
ATOM 879 C C . ILE A 1 107 ? -1.172 4.374 -5.943 1.00 96.19 107 ILE A C 1
ATOM 881 O O . ILE A 1 107 ? -0.298 5.135 -5.539 1.00 96.19 107 ILE A O 1
ATOM 885 N N . SER A 1 108 ? -1.684 4.473 -7.177 1.00 96.00 108 SER A N 1
ATOM 886 C CA . SER A 1 108 ? -1.231 5.410 -8.231 1.00 96.00 108 SER A CA 1
ATOM 887 C C . SER A 1 108 ? 0.191 5.177 -8.784 1.00 96.00 108 SER A C 1
ATOM 889 O O . SER A 1 108 ? 0.405 5.342 -9.986 1.00 96.00 108 SER A O 1
ATOM 891 N N . ILE A 1 109 ? 1.149 4.779 -7.941 1.00 97.88 109 ILE A N 1
ATOM 892 C CA . ILE A 1 109 ? 2.548 4.451 -8.272 1.00 97.88 109 ILE A CA 1
ATOM 893 C C . ILE A 1 109 ? 2.999 3.202 -7.481 1.00 97.88 109 ILE A C 1
ATOM 895 O O . ILE A 1 109 ? 2.357 2.886 -6.475 1.00 97.88 10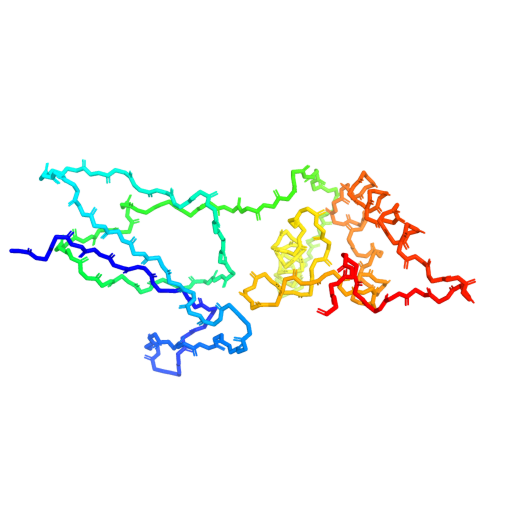9 ILE A O 1
ATOM 899 N N . PRO A 1 110 ? 4.039 2.461 -7.919 1.00 98.25 110 PRO A N 1
ATOM 900 C CA . PRO A 1 110 ? 4.545 1.279 -7.218 1.00 98.25 110 PRO A CA 1
ATOM 901 C C . PRO A 1 110 ? 5.475 1.671 -6.067 1.00 98.25 110 PRO A C 1
ATOM 903 O O . PRO A 1 110 ? 6.670 1.863 -6.269 1.00 98.25 110 PRO A O 1
ATOM 906 N N . THR A 1 111 ? 4.930 1.822 -4.866 1.00 98.31 111 THR A N 1
ATOM 907 C CA . THR A 1 111 ? 5.687 2.288 -3.701 1.00 98.31 111 THR A CA 1
ATOM 908 C C . THR A 1 111 ? 6.552 1.198 -3.068 1.00 98.31 111 THR A C 1
ATOM 910 O O . THR A 1 111 ? 6.249 0.011 -3.170 1.00 98.31 111 THR A O 1
ATOM 913 N N . ASP A 1 112 ? 7.592 1.606 -2.345 1.00 97.19 112 ASP A N 1
ATOM 914 C CA . ASP A 1 112 ? 8.394 0.744 -1.469 1.00 97.19 112 ASP A CA 1
ATOM 915 C C . ASP A 1 112 ? 7.598 0.248 -0.251 1.00 97.19 112 ASP A C 1
ATOM 917 O O . ASP A 1 112 ? 7.648 -0.928 0.122 1.00 97.19 112 ASP A O 1
ATOM 921 N N . CYS A 1 113 ? 6.846 1.152 0.384 1.00 96.56 113 CYS A N 1
ATOM 922 C CA . CYS A 1 113 ? 6.054 0.839 1.562 1.00 96.56 113 CYS A CA 1
ATOM 923 C C . CYS A 1 113 ? 4.808 1.740 1.696 1.00 96.56 113 CYS A C 1
ATOM 925 O O . CYS A 1 113 ? 4.877 2.942 1.428 1.00 96.56 113 CYS A O 1
ATOM 927 N N . PRO A 1 114 ? 3.660 1.218 2.173 1.00 96.62 114 PRO A N 1
ATOM 928 C CA . PRO A 1 114 ? 2.424 2.001 2.291 1.00 96.62 114 PRO A CA 1
ATOM 929 C C . PRO A 1 114 ? 2.350 2.885 3.543 1.00 96.62 114 PRO A C 1
ATOM 931 O O . PRO A 1 114 ? 1.498 3.767 3.653 1.00 96.62 114 PRO A O 1
ATOM 934 N N . GLN A 1 115 ? 3.188 2.634 4.546 1.00 95.44 115 GLN A N 1
ATOM 935 C CA . GLN A 1 115 ? 3.040 3.217 5.873 1.00 95.44 115 GLN A CA 1
ATOM 936 C C . GLN A 1 115 ? 3.866 4.490 6.053 1.00 95.44 115 GLN A C 1
ATOM 938 O O . GLN A 1 115 ? 3.277 5.517 6.393 1.00 95.44 115 GLN A O 1
ATOM 943 N N . ARG A 1 116 ? 5.177 4.473 5.769 1.00 94.06 116 ARG A N 1
ATOM 944 C CA . ARG A 1 116 ? 6.088 5.601 6.057 1.00 94.06 116 ARG A CA 1
ATOM 945 C C . ARG A 1 116 ? 6.409 6.465 4.835 1.00 94.06 116 ARG A C 1
ATOM 947 O O . ARG A 1 116 ? 6.085 7.646 4.830 1.00 94.06 116 ARG A O 1
ATOM 954 N N . GLU A 1 117 ? 7.032 5.889 3.818 1.00 94.69 117 GLU A N 1
ATOM 955 C CA . GLU A 1 117 ? 7.787 6.609 2.791 1.00 94.69 117 GLU A CA 1
ATOM 956 C C . GLU A 1 117 ? 6.935 6.798 1.544 1.00 94.69 117 GLU A C 1
ATOM 958 O O . GLU A 1 117 ? 6.659 7.941 1.192 1.00 94.69 117 GLU A O 1
ATOM 963 N N . ARG A 1 118 ? 6.368 5.702 1.017 1.00 95.50 118 ARG A N 1
ATOM 964 C CA . ARG A 1 118 ? 5.361 5.714 -0.058 1.00 95.50 118 ARG A CA 1
ATOM 965 C C . ARG A 1 118 ? 5.927 6.249 -1.371 1.00 95.50 118 ARG A C 1
ATOM 967 O O . ARG A 1 118 ? 5.253 6.980 -2.097 1.00 95.50 118 ARG A O 1
ATOM 974 N N . THR A 1 119 ? 7.160 5.866 -1.674 1.00 96.56 119 THR A N 1
ATOM 975 C CA . THR A 1 119 ? 7.933 6.401 -2.791 1.00 96.56 119 THR A CA 1
ATOM 976 C C . THR A 1 119 ? 8.121 5.347 -3.869 1.00 96.56 119 THR A C 1
ATOM 978 O O . THR A 1 119 ? 8.360 4.180 -3.568 1.00 96.56 119 THR A O 1
ATOM 981 N N . GLY A 1 120 ? 8.036 5.750 -5.139 1.00 97.62 120 GLY A N 1
ATOM 982 C CA . GLY A 1 120 ? 8.202 4.848 -6.278 1.00 97.62 120 GLY A CA 1
ATOM 983 C C . GLY A 1 120 ? 9.659 4.484 -6.555 1.00 97.62 120 GLY A C 1
ATOM 984 O O . GLY A 1 120 ? 10.233 4.959 -7.533 1.00 97.62 120 GLY A O 1
ATOM 985 N N . TRP A 1 121 ? 10.269 3.671 -5.693 1.00 98.19 121 TRP A N 1
ATOM 986 C CA . TRP A 1 121 ? 11.647 3.214 -5.860 1.00 98.19 121 TRP A CA 1
ATOM 987 C C . TRP A 1 121 ? 11.803 2.305 -7.080 1.00 98.19 121 TRP A C 1
ATOM 989 O O . TRP A 1 121 ? 11.124 1.287 -7.236 1.00 98.19 121 TRP A O 1
ATOM 999 N N . THR A 1 122 ? 12.730 2.671 -7.964 1.00 98.12 122 THR A N 1
ATOM 1000 C CA . THR A 1 122 ? 12.869 2.004 -9.261 1.00 98.12 122 THR A CA 1
ATOM 1001 C C . THR A 1 122 ? 13.461 0.605 -9.150 1.00 98.12 122 THR A C 1
ATOM 1003 O O . THR A 1 122 ? 13.053 -0.287 -9.894 1.00 98.12 122 THR A O 1
ATOM 1006 N N . GLY A 1 123 ? 14.364 0.387 -8.190 1.00 98.12 123 GLY A N 1
ATOM 1007 C CA . GLY A 1 123 ? 14.948 -0.927 -7.906 1.00 98.12 123 GLY A CA 1
ATOM 1008 C C . GLY A 1 123 ? 13.913 -1.941 -7.413 1.00 98.12 123 GLY A C 1
ATOM 1009 O O . GLY A 1 123 ? 13.849 -3.057 -7.924 1.00 98.12 123 GLY A O 1
ATOM 1010 N N . ASP A 1 124 ? 13.058 -1.540 -6.474 1.00 98.56 124 ASP A N 1
ATOM 1011 C CA . ASP A 1 124 ? 12.015 -2.379 -5.881 1.00 98.56 124 ASP A CA 1
ATOM 1012 C C . ASP A 1 124 ? 11.052 -2.901 -6.950 1.00 98.56 124 ASP A C 1
ATOM 1014 O O . ASP A 1 124 ? 10.838 -4.112 -7.081 1.00 98.56 124 ASP A O 1
ATOM 1018 N N . MET A 1 125 ? 10.531 -1.995 -7.785 1.00 98.19 125 MET A N 1
ATOM 1019 C CA . MET A 1 125 ? 9.639 -2.378 -8.876 1.00 98.19 125 MET A CA 1
ATOM 1020 C C . MET A 1 125 ? 10.370 -3.206 -9.941 1.00 98.19 125 MET A C 1
ATOM 1022 O O . MET A 1 125 ? 9.796 -4.161 -10.461 1.00 98.19 125 MET A O 1
ATOM 1026 N N . GLN A 1 126 ? 11.637 -2.908 -10.249 1.00 98.00 126 GLN A N 1
ATOM 1027 C CA . GLN A 1 126 ? 12.422 -3.680 -11.220 1.00 98.00 126 GLN A CA 1
ATOM 1028 C C . GLN A 1 126 ? 12.557 -5.154 -10.815 1.00 98.00 126 GLN A C 1
ATOM 1030 O O . GLN A 1 126 ? 12.391 -6.033 -11.661 1.00 98.00 126 GLN A O 1
ATOM 1035 N N . ILE A 1 127 ? 12.798 -5.435 -9.532 1.00 98.44 127 ILE A N 1
ATOM 1036 C CA . ILE A 1 127 ? 12.895 -6.807 -9.015 1.00 98.44 127 ILE A CA 1
ATOM 1037 C C . ILE A 1 127 ? 11.509 -7.466 -8.957 1.00 98.44 127 ILE A C 1
ATOM 1039 O O . ILE A 1 127 ? 11.364 -8.649 -9.277 1.00 98.44 127 ILE A O 1
ATOM 1043 N N . PHE A 1 128 ? 10.476 -6.722 -8.553 1.00 98.69 128 PHE A N 1
ATOM 1044 C CA . PHE A 1 128 ? 9.148 -7.282 -8.298 1.00 98.69 128 PHE A CA 1
ATOM 1045 C C . PHE A 1 128 ? 8.260 -7.418 -9.548 1.00 98.69 128 PHE A C 1
ATOM 1047 O O . PHE A 1 128 ? 7.295 -8.185 -9.522 1.00 98.69 128 PHE A O 1
ATOM 1054 N N . ALA A 1 129 ? 8.576 -6.735 -10.653 1.00 98.56 129 ALA A N 1
ATOM 1055 C CA . ALA A 1 129 ? 7.731 -6.667 -11.851 1.00 98.56 129 ALA A CA 1
ATOM 1056 C C . ALA A 1 129 ? 7.248 -8.026 -12.388 1.00 98.56 129 ALA A C 1
ATOM 1058 O O . ALA A 1 129 ? 6.046 -8.149 -12.630 1.00 98.56 129 ALA A O 1
ATOM 1059 N N . PRO A 1 130 ? 8.085 -9.077 -12.511 1.00 98.62 130 PRO A N 1
ATOM 1060 C CA . PRO A 1 130 ? 7.606 -10.377 -12.983 1.00 98.62 130 PRO A CA 1
ATOM 1061 C C . PRO A 1 130 ? 6.524 -10.977 -12.073 1.00 98.62 130 PRO A C 1
ATOM 1063 O O . PRO A 1 130 ? 5.512 -11.490 -12.549 1.00 98.62 130 PRO A O 1
ATOM 1066 N N . THR A 1 131 ? 6.705 -10.860 -10.755 1.00 98.69 131 THR A N 1
ATOM 1067 C CA . THR A 1 131 ? 5.729 -11.325 -9.759 1.00 98.69 131 THR A CA 1
ATOM 1068 C C . THR A 1 131 ? 4.459 -10.480 -9.798 1.00 98.69 131 THR A C 1
ATOM 1070 O O . THR A 1 131 ? 3.357 -11.022 -9.710 1.00 98.69 131 THR A O 1
ATOM 1073 N N . ALA A 1 132 ? 4.596 -9.163 -9.969 1.00 98.56 132 ALA A N 1
ATOM 1074 C CA . ALA A 1 132 ? 3.461 -8.260 -10.082 1.00 98.56 132 ALA A CA 1
ATOM 1075 C C . ALA A 1 132 ? 2.561 -8.608 -11.274 1.00 98.56 132 ALA A C 1
ATOM 1077 O O . ALA A 1 132 ? 1.348 -8.714 -11.088 1.00 98.56 132 ALA A O 1
ATOM 1078 N N . CYS A 1 133 ? 3.165 -8.850 -12.445 1.00 98.50 133 CYS A N 1
ATOM 1079 C CA . CYS A 1 133 ? 2.476 -9.260 -13.671 1.00 98.50 133 CYS A CA 1
ATOM 1080 C C . CYS A 1 133 ? 1.820 -10.640 -13.562 1.00 98.50 133 CYS A C 1
ATOM 1082 O O . CYS A 1 133 ? 0.799 -10.885 -14.196 1.00 98.50 133 CYS A O 1
ATOM 1084 N N . PHE A 1 134 ? 2.387 -11.552 -12.765 1.00 98.62 134 PHE A N 1
ATOM 1085 C CA . PHE A 1 134 ? 1.724 -12.822 -12.477 1.00 98.62 134 PHE A CA 1
ATOM 1086 C C . PHE A 1 134 ? 0.471 -12.610 -11.624 1.00 98.62 134 PHE A C 1
ATOM 1088 O O . PHE A 1 134 ? -0.555 -13.225 -11.878 1.00 98.62 134 PHE A O 1
ATOM 1095 N N . ASN A 1 135 ? 0.554 -11.771 -10.591 1.00 98.56 135 ASN A N 1
ATOM 1096 C CA . ASN A 1 135 ? -0.502 -11.628 -9.590 1.00 98.56 135 ASN A CA 1
ATOM 1097 C C . ASN A 1 135 ? -1.714 -10.836 -10.078 1.00 98.56 135 ASN A C 1
ATOM 1099 O O . ASN A 1 135 ? -2.839 -11.178 -9.707 1.00 98.56 135 ASN A O 1
ATOM 1103 N N . MET A 1 136 ? -1.487 -9.755 -10.823 1.00 98.62 136 MET A N 1
ATOM 1104 C CA . MET A 1 136 ? -2.529 -8.835 -11.269 1.00 98.62 136 MET A CA 1
ATOM 1105 C C . MET A 1 136 ? -2.267 -8.353 -12.695 1.00 98.62 136 MET A C 1
ATOM 1107 O O . MET A 1 136 ? -1.126 -8.339 -13.156 1.00 98.62 136 MET A O 1
ATOM 1111 N N . ASP A 1 137 ? -3.321 -7.897 -13.364 1.00 98.62 137 ASP A N 1
ATOM 1112 C CA . ASP A 1 137 ? -3.198 -7.122 -14.593 1.00 98.62 137 ASP A CA 1
ATOM 1113 C C . ASP A 1 137 ? -2.670 -5.718 -14.267 1.00 98.62 137 ASP A C 1
ATOM 1115 O O . ASP A 1 137 ? -3.412 -4.819 -13.869 1.00 98.62 137 ASP A O 1
ATOM 1119 N N . VAL A 1 138 ? -1.352 -5.563 -14.386 1.00 98.56 138 VAL A N 1
ATOM 1120 C CA . VAL A 1 138 ? -0.627 -4.323 -14.084 1.00 98.56 138 VAL A CA 1
ATOM 1121 C C . VAL A 1 138 ? -0.243 -3.538 -15.340 1.00 98.56 138 VAL A C 1
ATOM 1123 O O . VAL A 1 138 ? 0.533 -2.587 -15.235 1.00 98.56 138 VAL A O 1
ATOM 1126 N N . GLU A 1 139 ? -0.746 -3.906 -16.527 1.00 98.25 139 GLU A N 1
ATOM 1127 C CA . GLU A 1 139 ? -0.294 -3.317 -17.796 1.00 98.25 139 GLU A CA 1
ATOM 1128 C C . GLU A 1 139 ? -0.465 -1.793 -17.797 1.00 98.25 139 GLU A C 1
ATOM 1130 O O . GLU A 1 139 ? 0.507 -1.053 -17.965 1.00 98.25 139 GLU A O 1
ATOM 1135 N N . MET A 1 140 ? -1.691 -1.310 -17.571 1.00 98.12 140 MET A N 1
ATOM 1136 C CA . MET A 1 140 ? -1.982 0.128 -17.589 1.00 98.12 140 MET A CA 1
ATOM 1137 C C . MET A 1 140 ? -1.242 0.879 -16.478 1.00 98.12 140 MET A C 1
ATOM 1139 O O . MET A 1 140 ? -0.741 1.982 -16.704 1.00 98.12 140 MET A O 1
ATOM 1143 N N . PHE A 1 141 ? -1.135 0.268 -15.299 1.00 98.62 141 PHE A N 1
ATOM 1144 C CA . PHE A 1 141 ? -0.463 0.845 -14.141 1.00 98.62 141 PHE A CA 1
ATOM 1145 C C . PHE A 1 141 ? 1.036 1.052 -14.398 1.00 98.62 141 PHE A C 1
ATOM 1147 O O . PHE A 1 141 ? 1.540 2.170 -14.272 1.00 98.62 141 PHE A O 1
ATOM 1154 N N . LEU A 1 142 ? 1.743 0.005 -14.838 1.00 98.38 142 LEU A N 1
ATOM 1155 C CA . LEU A 1 142 ? 3.170 0.096 -15.143 1.00 98.38 142 LEU A CA 1
ATOM 1156 C C . LEU A 1 142 ? 3.431 0.939 -16.385 1.00 98.38 142 LEU A C 1
ATOM 1158 O O . LEU A 1 142 ? 4.408 1.675 -16.407 1.00 98.38 142 LEU A O 1
ATOM 1162 N N . ARG A 1 143 ? 2.560 0.903 -17.399 1.00 98.44 143 ARG A N 1
ATOM 1163 C CA . ARG A 1 143 ? 2.696 1.765 -18.579 1.00 98.44 143 ARG A CA 1
ATOM 1164 C C . ARG A 1 143 ? 2.639 3.244 -18.210 1.00 98.44 143 ARG A C 1
ATOM 1166 O O . ARG A 1 143 ? 3.439 4.018 -18.731 1.00 98.44 143 ARG A O 1
ATOM 1173 N N . LYS A 1 144 ? 1.723 3.633 -17.318 1.00 98.31 144 LYS A N 1
ATOM 1174 C CA . LYS A 1 144 ? 1.655 5.002 -16.792 1.00 98.31 144 LYS A CA 1
ATOM 1175 C C . LYS A 1 144 ? 2.927 5.344 -16.022 1.00 98.31 144 LYS A C 1
ATOM 1177 O O . LYS A 1 144 ? 3.530 6.372 -16.291 1.00 98.31 144 LYS A O 1
ATOM 1182 N N . TRP A 1 145 ? 3.363 4.484 -15.104 1.00 98.38 145 TRP A N 1
ATOM 1183 C CA . TRP A 1 145 ? 4.545 4.780 -14.293 1.00 98.38 145 TRP A CA 1
ATOM 1184 C C . TRP A 1 145 ? 5.841 4.820 -15.123 1.00 98.38 145 TRP A C 1
ATOM 1186 O O . TRP A 1 145 ? 6.647 5.722 -14.949 1.00 98.38 145 TRP A O 1
ATOM 1196 N N . LEU A 1 146 ? 6.008 3.939 -16.115 1.00 98.38 146 LEU A N 1
ATOM 1197 C CA . LEU A 1 146 ? 7.118 3.984 -17.079 1.00 98.38 146 LEU A CA 1
ATOM 1198 C C . LEU A 1 146 ? 7.103 5.259 -17.937 1.00 98.38 146 LEU A C 1
ATOM 1200 O O . LEU A 1 146 ? 8.159 5.728 -18.364 1.00 98.38 146 LEU A O 1
ATOM 1204 N N . LEU A 1 147 ? 5.922 5.824 -18.208 1.00 98.31 147 LEU A N 1
ATOM 1205 C CA . LEU A 1 147 ? 5.811 7.124 -18.862 1.00 98.31 147 LEU A CA 1
ATOM 1206 C C . LEU A 1 147 ? 6.323 8.242 -17.940 1.00 98.31 147 LEU A C 1
ATOM 1208 O O . LEU A 1 147 ? 7.087 9.082 -18.409 1.00 98.31 147 LEU A O 1
ATOM 1212 N N . ASP A 1 148 ? 5.983 8.205 -16.647 1.00 97.69 148 ASP A N 1
ATOM 1213 C CA . ASP A 1 148 ? 6.543 9.124 -15.645 1.00 97.69 148 ASP A CA 1
ATOM 1214 C C . ASP A 1 148 ? 8.078 8.993 -15.591 1.00 97.69 148 ASP A C 1
ATOM 1216 O O . ASP A 1 148 ? 8.786 9.990 -15.706 1.00 97.69 148 ASP A O 1
ATOM 1220 N N . MET A 1 149 ? 8.607 7.760 -15.552 1.00 97.75 149 MET A N 1
ATOM 1221 C CA . MET A 1 149 ? 10.056 7.501 -15.579 1.00 97.75 149 MET A CA 1
ATOM 1222 C C . MET A 1 149 ? 10.734 8.134 -16.797 1.00 97.75 149 MET A C 1
ATOM 1224 O O . MET A 1 149 ? 11.819 8.699 -16.691 1.00 97.75 149 MET A O 1
ATOM 1228 N N . ARG A 1 150 ? 10.103 8.031 -17.971 1.00 97.75 150 ARG A N 1
ATOM 1229 C CA . ARG A 1 150 ? 10.628 8.611 -19.210 1.00 97.75 150 ARG A CA 1
ATOM 1230 C C . ARG A 1 150 ? 10.638 10.137 -19.166 1.00 97.75 150 ARG A C 1
ATOM 1232 O O . ARG A 1 150 ? 11.560 10.736 -19.711 1.00 97.75 150 ARG A O 1
ATOM 1239 N N . TYR A 1 151 ? 9.622 10.759 -18.572 1.00 97.00 151 TYR A N 1
ATOM 1240 C CA . TYR A 1 151 ? 9.571 12.216 -18.439 1.00 97.00 151 TYR A CA 1
ATOM 1241 C C . TYR A 1 151 ? 10.619 12.763 -17.474 1.00 97.00 151 TYR A C 1
ATOM 1243 O O . TYR A 1 151 ? 11.060 13.896 -17.644 1.00 97.00 151 TYR A O 1
ATOM 1251 N N . GLU A 1 152 ? 11.037 11.959 -16.503 1.00 96.75 152 GLU A N 1
ATOM 1252 C CA . GLU A 1 152 ? 12.021 12.350 -15.495 1.00 96.75 152 GLU A CA 1
ATOM 1253 C C . GLU A 1 152 ? 13.448 11.878 -15.799 1.00 96.75 152 GLU A C 1
ATOM 1255 O O . GLU A 1 152 ? 14.365 12.121 -15.013 1.00 96.75 152 GLU A O 1
ATOM 1260 N N . GLN A 1 153 ? 13.664 11.233 -16.948 1.00 97.44 153 GLN A N 1
ATOM 1261 C CA . GLN A 1 153 ? 15.003 10.889 -17.407 1.00 97.44 153 GLN A CA 1
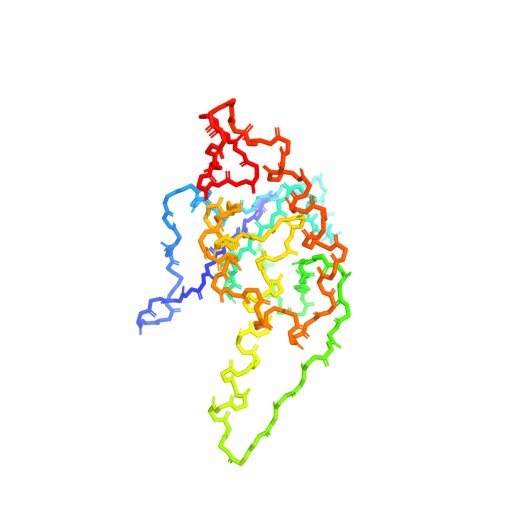ATOM 1262 C C . GLN A 1 153 ? 15.847 12.162 -17.576 1.00 97.44 153 GLN A C 1
ATOM 1264 O O . GLN A 1 153 ? 15.451 13.111 -18.256 1.00 97.44 153 GLN A O 1
ATOM 1269 N N . LEU A 1 154 ? 17.027 12.172 -16.957 1.00 96.06 154 LEU A N 1
ATOM 1270 C CA . LEU A 1 154 ? 17.939 13.310 -16.970 1.00 96.06 154 LEU A CA 1
ATOM 1271 C C . LEU A 1 154 ? 18.546 13.528 -18.371 1.00 96.06 154 LEU A C 1
ATOM 1273 O O . LEU A 1 154 ? 18.611 12.587 -19.169 1.00 96.06 154 LEU A O 1
ATOM 1277 N N . PRO A 1 155 ? 19.042 14.744 -18.690 1.00 96.88 155 PRO A N 1
ATOM 1278 C CA . PRO A 1 155 ? 19.620 15.047 -20.005 1.00 96.88 155 PRO A CA 1
ATOM 1279 C C . PRO A 1 155 ? 20.810 14.166 -20.412 1.00 96.88 155 PRO A C 1
ATOM 1281 O O . PRO A 1 155 ? 21.094 14.032 -21.599 1.00 96.88 155 PRO A O 1
ATOM 1284 N N . ASP A 1 156 ? 21.508 13.574 -19.443 1.00 97.31 156 ASP A N 1
ATOM 1285 C CA . ASP A 1 156 ? 22.616 12.638 -19.656 1.00 97.31 156 ASP A CA 1
ATOM 1286 C C . ASP A 1 156 ? 22.165 11.167 -19.765 1.00 97.31 156 ASP A C 1
ATOM 1288 O O . ASP A 1 156 ? 22.991 10.267 -19.903 1.00 97.31 156 ASP A O 1
ATOM 1292 N N . GLY A 1 157 ? 20.853 10.919 -19.732 1.00 97.38 157 GLY A N 1
ATOM 1293 C CA . GLY A 1 157 ? 20.234 9.606 -19.865 1.00 97.38 157 GLY A CA 1
ATOM 1294 C C . GLY A 1 157 ? 20.046 8.849 -18.550 1.00 97.38 157 GLY A C 1
ATOM 1295 O O . GLY A 1 157 ? 19.449 7.770 -18.577 1.00 97.38 157 GLY A O 1
ATOM 1296 N N . GLN A 1 158 ? 20.507 9.378 -17.413 1.00 97.12 158 GLN A N 1
ATOM 1297 C CA . GLN A 1 158 ? 20.308 8.734 -16.115 1.00 97.12 158 GLN A CA 1
ATOM 1298 C C . GLN A 1 158 ? 18.835 8.771 -15.687 1.00 97.12 158 GLN A C 1
ATOM 1300 O O . GLN A 1 158 ? 18.115 9.736 -15.942 1.00 97.12 158 GLN A O 1
ATOM 1305 N N . LEU A 1 159 ? 18.387 7.710 -15.015 1.00 96.56 159 LEU A N 1
ATOM 1306 C CA . LEU A 1 159 ? 17.066 7.648 -14.392 1.00 96.56 159 LEU A CA 1
ATOM 1307 C C . LEU A 1 159 ? 17.202 7.899 -12.884 1.00 96.56 159 LEU A C 1
ATOM 1309 O O . LEU A 1 159 ? 18.060 7.272 -12.256 1.00 96.56 159 LEU A O 1
ATOM 1313 N N . PRO A 1 160 ? 16.359 8.759 -12.288 1.00 96.38 160 PRO A N 1
ATOM 1314 C CA . PRO A 1 160 ? 16.277 8.886 -10.839 1.00 96.38 160 PRO A CA 1
ATOM 1315 C C . PRO A 1 160 ? 15.992 7.546 -10.140 1.00 96.38 160 PRO A C 1
ATOM 1317 O O . PRO A 1 160 ? 15.326 6.656 -10.673 1.00 96.38 160 PRO A O 1
ATOM 1320 N N . HIS A 1 161 ? 16.475 7.407 -8.903 1.00 96.94 161 HIS A N 1
ATOM 1321 C CA . HIS A 1 161 ? 16.238 6.205 -8.092 1.00 96.94 161 HIS A CA 1
ATOM 1322 C C . HIS A 1 161 ? 14.784 6.071 -7.622 1.00 96.94 161 HIS A C 1
ATOM 1324 O O . HIS A 1 161 ? 14.344 4.974 -7.283 1.00 96.94 161 HIS A O 1
ATOM 1330 N N . ILE A 1 162 ? 14.051 7.183 -7.616 1.00 97.50 162 ILE A N 1
ATOM 1331 C CA . ILE A 1 162 ? 12.655 7.274 -7.208 1.00 97.50 162 ILE A CA 1
ATOM 1332 C C . ILE A 1 162 ? 11.868 8.036 -8.264 1.00 97.50 162 ILE A C 1
ATOM 1334 O O . ILE A 1 162 ? 12.371 9.018 -8.801 1.00 97.50 162 ILE A O 1
ATOM 1338 N N . ILE A 1 163 ? 10.659 7.572 -8.565 1.00 97.50 163 ILE A N 1
ATOM 1339 C CA . ILE A 1 163 ? 9.781 8.148 -9.582 1.00 97.50 163 ILE A CA 1
ATOM 1340 C C . ILE A 1 163 ? 8.344 8.161 -9.031 1.00 97.50 163 ILE A C 1
ATOM 1342 O O . ILE A 1 163 ? 7.806 7.086 -8.742 1.00 97.50 163 ILE A O 1
ATOM 1346 N N . PRO A 1 164 ? 7.676 9.321 -8.907 1.00 96.38 164 PRO A N 1
ATOM 1347 C CA . PRO A 1 164 ? 8.150 10.652 -9.282 1.00 96.38 164 PRO A CA 1
ATOM 1348 C C . PRO A 1 164 ? 9.307 11.145 -8.411 1.00 96.38 164 PRO A C 1
ATOM 1350 O O . PRO A 1 164 ? 9.348 10.871 -7.211 1.00 96.38 164 PRO A O 1
ATOM 1353 N N . TYR A 1 165 ? 10.226 11.885 -9.011 1.00 91.62 165 TYR A N 1
ATOM 1354 C CA . TYR A 1 165 ? 11.364 12.501 -8.358 1.00 91.62 165 TYR A CA 1
ATOM 1355 C C . TYR A 1 165 ? 10.914 13.783 -7.669 1.00 91.62 165 TYR A C 1
ATOM 1357 O O . TYR A 1 165 ? 10.375 14.703 -8.286 1.00 91.62 165 TYR A O 1
ATOM 1365 N N . PHE A 1 166 ? 11.162 13.853 -6.369 1.00 83.81 166 PHE A N 1
ATOM 1366 C CA . PHE A 1 166 ? 10.995 15.065 -5.585 1.00 83.81 166 PHE A CA 1
ATOM 1367 C C . PHE A 1 166 ? 12.355 15.445 -4.979 1.00 83.81 166 PHE A C 1
ATOM 1369 O O . PHE A 1 166 ? 13.019 14.572 -4.414 1.00 83.81 166 PHE A O 1
ATOM 1376 N N . PRO A 1 167 ? 12.791 16.706 -5.153 1.00 57.00 167 PRO A N 1
ATOM 1377 C CA . PRO A 1 167 ? 14.085 17.194 -4.680 1.00 57.00 167 PRO A CA 1
ATOM 1378 C C . PRO A 1 167 ? 14.177 17.304 -3.153 1.00 57.00 167 PRO A C 1
ATOM 1380 O O . PRO A 1 167 ? 13.127 17.481 -2.491 1.00 57.00 167 PRO A O 1
#

Sequence (167 aa):
MAKNFSLEYSETLDEHGNFLQNIIGQNKHQKDFYKFAVDGTVSYCPRFTYHGFRYVRLTGARSFSVEDFTIHIIGTDMARTGFFECSDERLTRLKENIYRSQQGNMISIPTDCPQRERTGWTGDMQIFAPTACFNMDVEMFLRKWLLDMRYEQLPDGQLPHIIPYFP

Foldseek 3Di:
DFQKKKKAFAADAPPVRHDDLPADDAQSRRMDMDGHPDDDDDDDDDDPDDADHDDIDMDDDDDDDPVSDDDDQAADDWAFQAADDDPPVVVNVVLVVLLSQQRQQHHLARAPGNHGDSWRFPVVCVVCVVVSVNTTVCPVSVVVQVVQQVVQQDPVRDTDRTPVDDD

Secondary structure (DSSP, 8-state):
---EEEEEEES-B-TTS-B-----STTTT-EEEEE-SSSS------SS-----SEEEEESSS---GGG--PPP------B------S-HHHHHHHHHHHHHHHHHEESEE-S-TTTT---BHHHHHHHHHHHHHHB--HHHHHHHHHHHHHT--TTSPPPSBSS---

Solvent-accessible surface area (backbone atoms only — not comparable to full-atom values): 10297 Å² total; per-residue (Å²): 128,71,58,37,34,34,43,36,54,14,68,53,58,45,99,84,68,45,92,33,85,75,58,65,75,51,62,42,75,44,63,49,78,48,67,63,90,65,92,78,92,80,90,84,76,84,86,90,69,82,77,46,60,75,45,74,50,78,46,60,67,82,88,84,60,78,86,80,59,83,87,81,89,69,50,56,95,53,56,78,69,46,84,74,77,59,95,51,62,66,58,30,48,49,50,52,50,54,50,52,53,48,44,51,17,31,59,95,43,55,27,76,36,51,49,40,75,57,42,21,33,47,66,61,47,66,73,41,43,72,60,47,56,46,38,22,59,43,63,71,59,51,53,53,47,55,48,53,44,61,7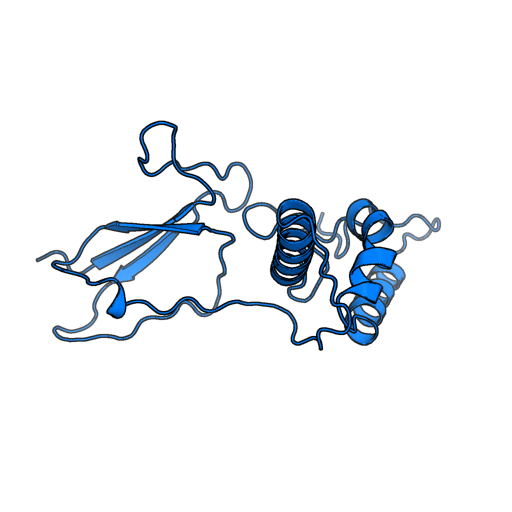3,58,41,42,98,89,66,50,67,63,66,36,46,84,77,76,134

Radius of gyration: 19.36 Å; Cα contacts (8 Å, |Δi|>4): 210; chains: 1; bounding box: 48×48×48 Å

pLDDT: mean 94.02, std 7.81, range [51.47, 98.69]

Nearest PDB structures (foldseek):
  6i60-assembly1_A  TM=9.396E-01  e=4.301E-11  Dictyoglomus thermophilum H-6-12
  3w5n-assembly1_A  TM=9.481E-01  e=1.232E-10  Streptomyces avermitilis MA-4680 = NBRC 14893
  6i60-assembly2_B  TM=9.290E-01  e=2.711E-10  Dictyoglomus thermophilum H-6-12
  2okx-assembly1_A  TM=6.656E-01  e=1.067E-02  Bacillus sp. GL1

Mean predicted aligned error: 4.18 Å